Protein AF-A0A2C1K7C8-F1 (afdb_monomer)

Secondary structure (DSSP, 8-state):
-HHHHHHHHHHHHHHHHHHHHHHHHHHHHHHS---HHHHHHHHHHHHT--S--SSHHHHHHHHHHHHHHHH-TTS-HHHHHHHHHHHHHTT-S--

Mean predicted aligned error: 4.18 Å

Foldseek 3Di:
DVVVVVVVVVVVVLQVVLQVLLVVLLVVLVVDPQAQVSLVVSLVSVVVNPEQPPDLVSLVSLVSSLVSNVPDPNHDPVSNVSSVVSSVNNVSPPD

Sequence (95 aa):
MGIFYLFLFILIILQIKFAITIKLAVRKLEKNQITQELAENFLKKIKSVWWVPYTTKYFNLMRKGYTLIYVSQEVSEETKKKLRSMMKFRLVKGI

Structure (mmCIF, N/CA/C/O backbone):
data_AF-A0A2C1K7C8-F1
#
_entry.id   AF-A0A2C1K7C8-F1
#
loop_
_atom_site.group_PDB
_atom_site.id
_atom_site.type_symbol
_atom_site.label_atom_id
_atom_site.label_alt_id
_atom_site.label_comp_id
_atom_site.label_asym_id
_atom_site.label_entity_id
_atom_site.label_seq_id
_atom_site.pdbx_PDB_ins_code
_atom_site.Cartn_x
_atom_site.Cartn_y
_atom_site.Cartn_z
_atom_site.occupancy
_atom_site.B_iso_or_equiv
_atom_site.auth_seq_id
_atom_site.auth_comp_id
_atom_site.auth_asym_id
_atom_site.auth_atom_id
_atom_site.pdbx_PDB_model_num
ATOM 1 N N . MET A 1 1 ? 22.111 7.334 -29.792 1.00 62.56 1 MET A N 1
ATOM 2 C CA . MET A 1 1 ? 22.106 5.993 -29.160 1.00 62.56 1 MET A CA 1
ATOM 3 C C . MET A 1 1 ? 22.383 6.042 -27.653 1.00 62.56 1 MET A C 1
ATOM 5 O O . MET A 1 1 ? 21.540 5.566 -26.911 1.00 62.56 1 MET A O 1
ATOM 9 N N . GLY A 1 2 ? 23.475 6.649 -27.161 1.00 81.62 2 GLY A N 1
ATOM 10 C CA . GLY A 1 2 ? 23.832 6.613 -25.722 1.00 81.62 2 GLY A CA 1
ATOM 11 C C . GLY A 1 2 ? 22.781 7.161 -24.736 1.00 81.62 2 GLY A C 1
ATOM 12 O O . GLY A 1 2 ? 22.506 6.527 -23.723 1.00 81.62 2 GLY A O 1
ATOM 13 N N . ILE A 1 3 ? 22.126 8.283 -25.060 1.00 87.12 3 ILE A N 1
ATOM 14 C CA . ILE A 1 3 ? 21.095 8.901 -24.197 1.00 87.12 3 ILE A CA 1
ATOM 15 C C . ILE A 1 3 ? 19.873 7.983 -24.022 1.00 87.12 3 ILE A C 1
ATOM 17 O O . ILE A 1 3 ? 19.308 7.898 -22.935 1.00 87.12 3 ILE A O 1
ATOM 21 N N . PHE A 1 4 ? 19.496 7.252 -25.074 1.00 88.69 4 PHE A N 1
ATOM 22 C CA . PHE A 1 4 ? 18.369 6.320 -25.039 1.00 88.69 4 PHE A CA 1
ATOM 23 C C . PHE A 1 4 ? 18.631 5.148 -24.084 1.00 88.69 4 PHE A C 1
ATOM 25 O O . PHE A 1 4 ? 17.779 4.825 -23.261 1.00 88.69 4 PHE A O 1
ATOM 32 N N . TYR A 1 5 ? 19.831 4.562 -24.129 1.00 90.00 5 TYR A N 1
ATOM 33 C CA . TYR A 1 5 ? 20.221 3.493 -23.204 1.00 90.00 5 TYR A CA 1
ATOM 34 C C . TYR A 1 5 ? 20.314 3.980 -21.756 1.00 90.00 5 TYR A C 1
ATOM 36 O O . TYR A 1 5 ? 19.883 3.274 -20.847 1.00 90.00 5 TYR A O 1
ATOM 44 N N . LEU A 1 6 ? 20.812 5.200 -21.537 1.00 90.25 6 LEU A N 1
ATOM 45 C CA . LEU A 1 6 ? 20.881 5.800 -20.205 1.00 90.25 6 LEU A CA 1
ATOM 46 C C . LEU A 1 6 ? 19.479 6.049 -19.626 1.00 90.25 6 LEU A C 1
ATOM 48 O O . LEU A 1 6 ? 19.223 5.743 -18.464 1.00 90.25 6 LEU A O 1
ATOM 52 N N . PHE A 1 7 ? 18.544 6.514 -20.455 1.00 90.06 7 PHE A N 1
ATOM 53 C CA . PHE A 1 7 ? 17.139 6.649 -20.077 1.00 90.06 7 PHE A CA 1
ATOM 54 C C . PHE A 1 7 ? 16.502 5.293 -19.725 1.00 90.06 7 PHE A C 1
ATOM 56 O O . PHE A 1 7 ? 15.886 5.157 -18.669 1.00 90.06 7 PHE A O 1
ATOM 63 N N . LEU A 1 8 ? 16.712 4.265 -20.554 1.00 88.50 8 LEU A N 1
ATOM 64 C CA . LEU A 1 8 ? 16.244 2.897 -20.297 1.00 88.50 8 LEU A CA 1
ATOM 65 C C . LEU A 1 8 ? 16.791 2.337 -18.978 1.00 88.50 8 LEU A C 1
ATOM 67 O O . LEU A 1 8 ? 16.047 1.749 -18.192 1.00 88.50 8 LEU A O 1
ATOM 71 N N . PHE A 1 9 ? 18.071 2.573 -18.700 1.00 90.88 9 PHE A N 1
ATOM 72 C CA . PHE A 1 9 ? 18.716 2.155 -17.461 1.00 90.88 9 PHE A CA 1
ATOM 73 C C . PHE A 1 9 ? 18.098 2.833 -16.227 1.00 90.88 9 PHE A C 1
ATOM 75 O O . PHE A 1 9 ? 17.798 2.162 -15.236 1.00 90.88 9 PHE A O 1
ATOM 82 N N . ILE A 1 10 ? 17.815 4.139 -16.305 1.00 90.38 10 ILE A N 1
ATOM 83 C CA . ILE A 1 10 ? 17.123 4.879 -15.237 1.00 90.38 10 ILE A CA 1
ATOM 84 C C . ILE A 1 10 ? 15.725 4.302 -14.987 1.00 90.38 10 ILE A C 1
ATOM 86 O O . ILE A 1 10 ? 15.342 4.108 -13.830 1.00 90.38 10 ILE A O 1
ATOM 90 N N . LEU A 1 11 ? 14.970 3.984 -16.046 1.00 88.25 11 LEU A N 1
ATOM 91 C CA . LEU A 1 11 ? 13.648 3.371 -15.904 1.00 88.25 11 LEU A CA 1
ATOM 92 C C . LEU A 1 11 ? 13.728 2.022 -15.182 1.00 88.25 11 LEU A C 1
ATOM 94 O O . LEU A 1 11 ? 12.939 1.782 -14.269 1.00 88.25 11 LEU A O 1
ATOM 98 N N . ILE A 1 12 ? 14.698 1.170 -15.524 1.00 88.50 12 ILE A N 1
ATOM 99 C CA . ILE A 1 12 ? 14.894 -0.1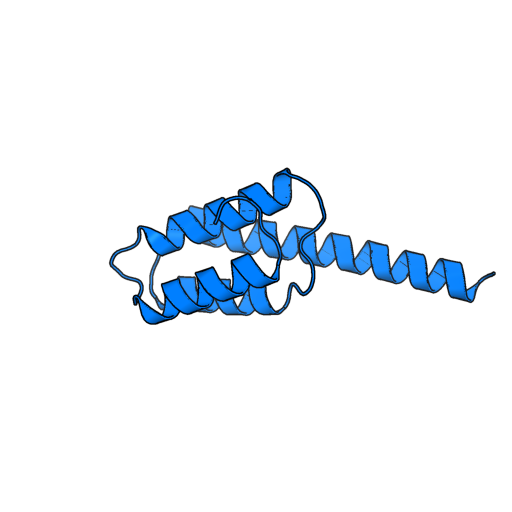33 -14.869 1.00 88.50 12 ILE A CA 1
ATOM 100 C C . ILE A 1 12 ? 15.183 0.044 -13.372 1.00 88.50 12 ILE A C 1
ATOM 102 O O . ILE A 1 12 ? 14.538 -0.598 -12.538 1.00 88.50 12 ILE A O 1
ATOM 106 N N . ILE A 1 13 ? 16.093 0.955 -13.008 1.00 90.69 13 ILE A N 1
ATOM 107 C CA . ILE A 1 13 ? 16.399 1.258 -11.600 1.00 90.69 13 ILE A CA 1
ATOM 108 C C . ILE A 1 13 ? 15.138 1.719 -10.859 1.00 90.69 13 ILE A C 1
ATOM 110 O O . ILE A 1 13 ? 14.869 1.278 -9.735 1.00 90.69 13 ILE A O 1
ATOM 114 N N . LEU A 1 14 ? 14.337 2.578 -11.491 1.00 90.06 14 LEU A N 1
ATOM 115 C CA . LEU A 1 14 ? 13.102 3.086 -10.907 1.00 90.06 14 LEU A CA 1
ATOM 116 C C . LEU A 1 14 ? 12.083 1.960 -10.665 1.00 90.06 14 LEU A C 1
ATOM 118 O O . LEU A 1 14 ? 11.499 1.886 -9.580 1.00 90.06 14 LEU A O 1
ATOM 122 N N . GLN A 1 15 ? 11.922 1.037 -11.621 1.00 89.06 15 GLN A N 1
ATOM 123 C CA . GLN A 1 15 ? 11.043 -0.126 -11.466 1.00 89.06 15 GLN A CA 1
ATOM 124 C C . GLN A 1 15 ? 11.467 -1.017 -10.291 1.00 89.06 15 GLN A C 1
ATOM 126 O O . GLN A 1 15 ? 10.620 -1.426 -9.490 1.00 89.06 15 GLN A O 1
ATOM 131 N N . ILE A 1 16 ? 12.771 -1.272 -10.138 1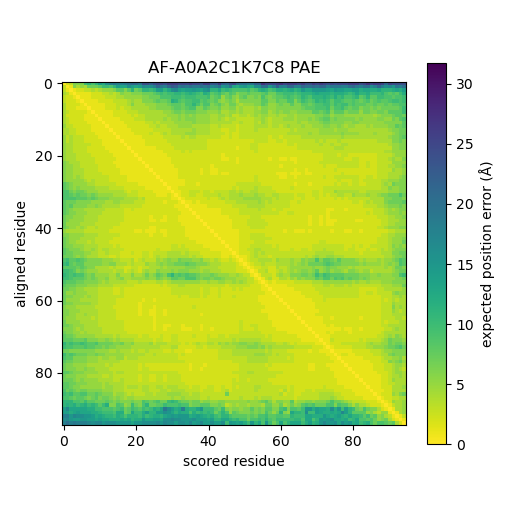.00 91.44 16 ILE A N 1
ATOM 132 C CA . ILE A 1 16 ? 13.320 -2.061 -9.026 1.00 91.44 16 ILE A CA 1
ATOM 133 C C . ILE A 1 16 ? 13.050 -1.361 -7.686 1.00 91.44 16 ILE A C 1
ATOM 135 O O . ILE A 1 16 ? 12.566 -1.987 -6.737 1.00 91.44 16 ILE A O 1
ATOM 139 N N . LYS A 1 17 ? 13.289 -0.048 -7.600 1.00 93.31 17 LYS A N 1
ATOM 140 C CA . LYS A 1 17 ? 13.036 0.739 -6.383 1.00 93.31 17 LYS A CA 1
ATOM 141 C C . LYS A 1 17 ? 11.560 0.711 -5.977 1.00 93.31 17 LYS A C 1
ATOM 143 O O . LYS A 1 17 ? 11.246 0.536 -4.795 1.00 93.31 17 LYS A O 1
ATOM 148 N N . PHE A 1 18 ? 10.646 0.843 -6.936 1.00 92.88 18 PHE A N 1
ATOM 149 C CA . PHE A 1 18 ? 9.205 0.753 -6.692 1.00 92.88 18 PHE A CA 1
ATOM 150 C C . PHE A 1 18 ? 8.790 -0.645 -6.227 1.00 92.88 18 PHE A C 1
ATOM 152 O O . PHE A 1 18 ? 8.095 -0.773 -5.216 1.00 92.88 18 PHE A O 1
ATOM 159 N N . ALA A 1 19 ? 9.288 -1.693 -6.884 1.00 92.56 19 ALA A N 1
ATOM 160 C CA . ALA A 1 19 ? 9.067 -3.081 -6.490 1.00 92.56 19 ALA A CA 1
ATOM 161 C C . ALA A 1 19 ? 9.491 -3.361 -5.037 1.00 92.56 19 ALA A C 1
ATOM 163 O O . ALA A 1 19 ? 8.739 -3.967 -4.264 1.00 92.56 19 ALA A O 1
ATOM 164 N N . ILE A 1 20 ? 10.688 -2.909 -4.652 1.00 94.31 20 ILE A N 1
ATOM 165 C CA . ILE A 1 20 ? 11.217 -3.071 -3.293 1.00 94.31 20 ILE A CA 1
ATOM 166 C C . ILE A 1 20 ? 10.357 -2.298 -2.291 1.00 94.31 20 ILE A C 1
ATOM 168 O O . ILE A 1 20 ? 9.987 -2.846 -1.252 1.00 94.31 20 ILE A O 1
ATOM 172 N N . THR A 1 21 ? 9.988 -1.058 -2.616 1.00 94.81 21 THR A N 1
ATOM 173 C CA . THR A 1 21 ? 9.175 -0.204 -1.740 1.00 94.81 21 THR A CA 1
ATOM 174 C C . THR A 1 21 ? 7.826 -0.847 -1.421 1.00 94.81 21 THR A C 1
ATOM 176 O O . THR A 1 21 ? 7.479 -0.958 -0.245 1.00 94.81 21 THR A O 1
ATOM 179 N N . ILE A 1 22 ? 7.107 -1.349 -2.435 1.00 94.00 22 ILE A N 1
ATOM 180 C CA . ILE A 1 22 ? 5.835 -2.071 -2.248 1.00 94.00 22 ILE A CA 1
ATOM 181 C C . ILE A 1 22 ? 6.047 -3.285 -1.341 1.00 94.00 22 ILE A C 1
ATOM 183 O O . ILE A 1 22 ? 5.337 -3.455 -0.350 1.00 94.00 22 ILE A O 1
ATOM 187 N N . LYS A 1 23 ? 7.047 -4.120 -1.651 1.00 95.38 23 LYS A N 1
ATOM 188 C CA . LYS A 1 23 ? 7.322 -5.352 -0.900 1.00 95.38 23 LYS A CA 1
ATOM 189 C C . LYS A 1 23 ? 7.607 -5.063 0.574 1.00 95.38 23 LYS A C 1
ATOM 191 O O . LYS A 1 23 ? 7.059 -5.734 1.444 1.00 95.38 23 LYS A O 1
ATOM 196 N N . LEU A 1 24 ? 8.450 -4.073 0.862 1.00 96.12 24 LEU A N 1
ATOM 197 C CA . LEU A 1 24 ? 8.804 -3.702 2.232 1.00 96.12 24 LEU A CA 1
ATOM 198 C C . LEU A 1 24 ? 7.634 -3.060 2.979 1.00 96.12 24 LEU A C 1
ATOM 200 O O . LEU A 1 24 ? 7.450 -3.340 4.161 1.00 96.12 24 LEU A O 1
ATOM 204 N N . ALA A 1 25 ? 6.839 -2.224 2.309 1.00 95.56 25 ALA A N 1
ATOM 205 C CA . ALA A 1 25 ? 5.670 -1.594 2.914 1.00 95.56 25 ALA A CA 1
ATOM 206 C C . ALA A 1 25 ? 4.620 -2.640 3.321 1.00 95.56 25 ALA A C 1
ATOM 208 O O . ALA A 1 25 ? 4.165 -2.628 4.462 1.00 95.56 25 ALA A O 1
ATOM 209 N N . VAL A 1 26 ? 4.310 -3.592 2.435 1.00 95.75 26 VAL A N 1
ATOM 210 C CA . VAL A 1 26 ? 3.369 -4.688 2.727 1.00 95.75 26 VAL A CA 1
ATOM 211 C C . VAL A 1 26 ? 3.920 -5.614 3.809 1.00 95.75 26 VAL A C 1
ATOM 213 O O . VAL A 1 26 ? 3.212 -5.925 4.758 1.00 95.75 26 VAL A O 1
ATOM 216 N N . ARG A 1 27 ? 5.204 -5.986 3.745 1.00 96.44 27 ARG A N 1
ATOM 217 C CA . ARG A 1 27 ? 5.828 -6.824 4.782 1.00 96.44 27 ARG A CA 1
ATOM 218 C C . ARG A 1 27 ? 5.812 -6.161 6.162 1.00 96.44 27 ARG A C 1
ATOM 220 O O . ARG A 1 27 ? 5.747 -6.859 7.169 1.00 96.44 27 ARG A O 1
ATOM 227 N N . LYS A 1 28 ? 5.888 -4.826 6.228 1.00 95.75 28 LYS A N 1
ATOM 228 C CA . LYS A 1 28 ? 5.745 -4.093 7.493 1.00 95.75 28 LYS A CA 1
ATOM 229 C C . LYS A 1 28 ? 4.321 -4.225 8.043 1.00 95.75 28 LYS A C 1
ATOM 231 O O . LYS A 1 28 ? 4.190 -4.445 9.238 1.00 95.75 28 LYS A O 1
ATOM 236 N N . LEU A 1 29 ? 3.292 -4.156 7.197 1.00 95.62 29 LEU A N 1
ATOM 237 C CA . LEU A 1 29 ? 1.907 -4.400 7.623 1.00 95.62 29 LEU A CA 1
ATOM 238 C C . LEU A 1 29 ? 1.700 -5.831 8.130 1.00 95.62 29 LEU A C 1
ATOM 240 O O . LEU A 1 29 ? 1.042 -6.021 9.135 1.00 95.62 29 LEU A O 1
ATOM 244 N N . GLU A 1 30 ? 2.285 -6.834 7.472 1.00 94.94 30 GLU A N 1
ATOM 245 C CA . GLU A 1 30 ? 2.122 -8.244 7.875 1.00 94.94 30 GLU A CA 1
ATOM 246 C C . GLU A 1 30 ? 2.749 -8.575 9.233 1.00 94.94 30 GLU A C 1
ATOM 248 O O . GLU A 1 30 ? 2.314 -9.504 9.904 1.00 94.94 30 GLU A O 1
ATOM 253 N N . LYS A 1 31 ? 3.812 -7.862 9.609 1.00 95.38 31 LYS A N 1
ATOM 254 C CA . LYS A 1 31 ? 4.590 -8.145 10.822 1.00 95.38 31 LYS A CA 1
ATOM 255 C C . LYS A 1 31 ? 4.133 -7.373 12.055 1.00 95.38 31 LYS A C 1
ATOM 257 O O . LYS A 1 31 ? 4.649 -7.639 13.132 1.00 95.38 31 LYS A O 1
ATOM 262 N N . ASN A 1 32 ? 3.269 -6.377 11.893 1.00 94.12 32 ASN A N 1
ATOM 263 C CA . ASN A 1 32 ? 2.899 -5.457 12.963 1.00 94.12 32 ASN A CA 1
A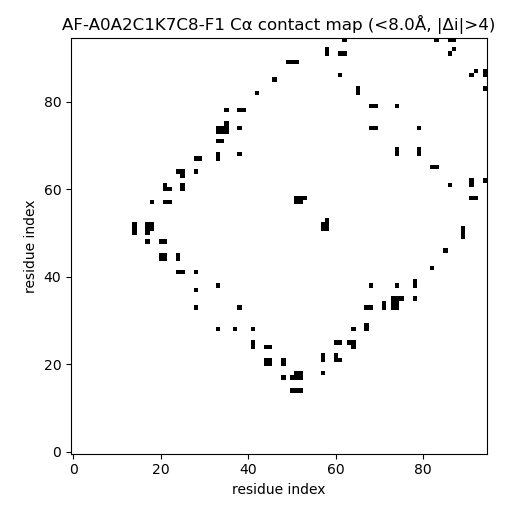TOM 264 C C . ASN A 1 32 ? 1.378 -5.366 13.070 1.00 94.12 32 ASN A C 1
ATOM 266 O O . ASN A 1 32 ? 0.666 -5.586 12.093 1.00 94.12 32 ASN A O 1
ATOM 270 N N . GLN A 1 33 ? 0.888 -4.981 14.245 1.00 94.06 33 GLN A N 1
ATOM 271 C CA . GLN A 1 33 ? -0.510 -4.605 14.415 1.00 94.06 33 GLN A CA 1
ATOM 272 C C . GLN A 1 33 ? -0.837 -3.374 13.559 1.00 94.06 33 GLN A C 1
ATOM 274 O O . GLN A 1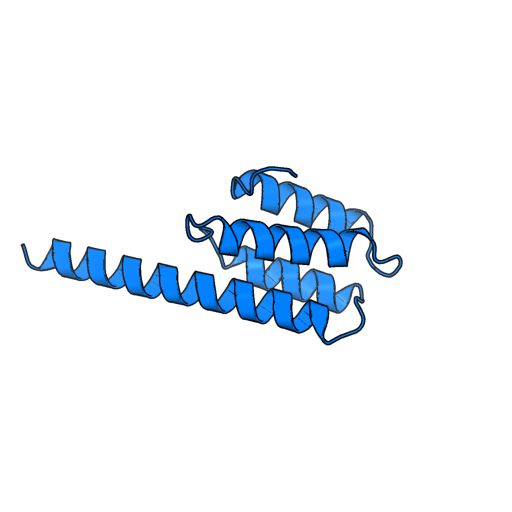 33 ? -0.032 -2.446 13.436 1.00 94.06 33 GLN A O 1
ATOM 279 N N . ILE A 1 34 ? -2.009 -3.384 12.923 1.00 96.06 34 ILE A N 1
ATOM 280 C CA . ILE A 1 34 ? -2.390 -2.373 11.935 1.00 96.06 34 ILE A CA 1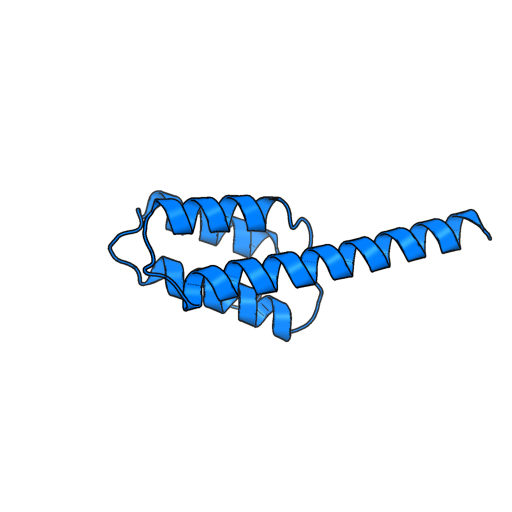
ATOM 281 C C . ILE A 1 34 ? -3.097 -1.215 12.626 1.00 96.06 34 ILE A C 1
ATOM 283 O O . ILE A 1 34 ? -4.325 -1.164 12.667 1.00 96.06 34 ILE A O 1
ATOM 287 N N . THR A 1 35 ? -2.292 -0.272 13.104 1.00 96.62 35 THR A N 1
ATOM 288 C CA . THR A 1 35 ? -2.743 0.998 13.679 1.00 96.62 35 THR A CA 1
ATOM 289 C C . THR A 1 35 ? -2.967 2.060 12.593 1.00 96.62 35 THR A C 1
ATOM 291 O O . THR A 1 35 ? -2.450 1.950 11.471 1.00 96.62 35 THR A O 1
ATOM 294 N N . GLN A 1 36 ? -3.681 3.141 12.929 1.00 96.88 36 GLN A N 1
ATOM 295 C CA . GLN A 1 36 ? -3.832 4.319 12.062 1.00 96.88 36 GLN A CA 1
ATOM 296 C C . GLN A 1 36 ? -2.475 4.859 11.575 1.00 96.88 36 GLN A C 1
ATOM 298 O O . GLN A 1 36 ? -2.296 5.093 10.378 1.00 96.88 36 GLN A O 1
ATOM 303 N N . GLU A 1 37 ? -1.498 5.005 12.473 1.00 96.44 37 GLU A N 1
ATOM 304 C CA . GLU A 1 37 ? -0.167 5.522 12.133 1.00 96.44 37 GLU A CA 1
ATOM 305 C C . GLU A 1 37 ? 0.545 4.615 11.117 1.00 96.44 37 GLU A C 1
ATOM 307 O O . GLU A 1 37 ? 1.185 5.076 10.164 1.00 96.44 37 GLU A O 1
ATOM 312 N N . LEU A 1 38 ? 0.419 3.294 11.277 1.00 96.19 38 LEU A N 1
ATOM 313 C CA . LEU A 1 38 ? 1.023 2.347 10.351 1.00 96.19 38 LEU A CA 1
ATOM 314 C C . LEU A 1 38 ? 0.355 2.402 8.969 1.00 96.19 38 LEU A C 1
ATOM 316 O O . LEU A 1 38 ? 1.051 2.339 7.949 1.00 96.19 38 LEU A O 1
ATOM 320 N N . ALA A 1 39 ? -0.968 2.568 8.926 1.00 96.12 39 ALA A N 1
ATOM 321 C CA . ALA A 1 39 ? -1.724 2.731 7.689 1.00 96.12 39 ALA A CA 1
ATOM 322 C C . ALA A 1 39 ? -1.358 4.032 6.951 1.00 96.12 39 ALA A C 1
ATOM 324 O O . ALA A 1 39 ? -1.163 4.018 5.732 1.00 96.12 39 ALA A O 1
ATOM 325 N N . GLU A 1 40 ? -1.186 5.143 7.666 1.00 96.19 40 GLU A N 1
ATOM 326 C CA . GLU A 1 40 ? -0.729 6.411 7.086 1.00 96.19 40 GLU A CA 1
ATOM 327 C C . GLU A 1 40 ? 0.707 6.322 6.566 1.00 96.19 40 GLU A C 1
ATOM 329 O O . GLU A 1 40 ? 1.005 6.771 5.454 1.00 96.19 40 GLU A O 1
ATOM 334 N N . ASN A 1 41 ? 1.592 5.665 7.318 1.00 95.81 41 ASN A N 1
ATOM 335 C CA . ASN A 1 41 ? 2.956 5.386 6.885 1.00 95.81 41 ASN A CA 1
ATOM 336 C C . ASN A 1 41 ? 2.987 4.535 5.609 1.00 95.81 41 ASN A C 1
ATOM 338 O O . ASN A 1 41 ? 3.775 4.805 4.695 1.00 95.81 41 ASN A O 1
ATOM 342 N N . PHE A 1 42 ? 2.124 3.521 5.517 1.00 95.56 42 PHE A N 1
ATOM 343 C CA . PHE A 1 42 ? 1.950 2.745 4.295 1.00 95.56 42 PHE A CA 1
ATOM 344 C C . PHE A 1 42 ? 1.475 3.639 3.146 1.00 95.56 42 PHE A C 1
ATOM 346 O O . PHE A 1 42 ? 2.105 3.663 2.089 1.00 95.56 42 PHE A O 1
ATOM 353 N N . LEU A 1 43 ? 0.433 4.443 3.361 1.00 94.00 43 LEU A N 1
ATOM 354 C CA . LEU A 1 43 ? -0.115 5.351 2.356 1.00 94.00 43 LEU A CA 1
ATOM 355 C C . LEU A 1 43 ? 0.936 6.352 1.848 1.00 94.00 43 LEU A C 1
ATOM 357 O O . LEU A 1 43 ? 1.038 6.573 0.641 1.00 94.00 43 LEU A O 1
ATOM 361 N N . LYS A 1 44 ? 1.774 6.901 2.734 1.00 94.44 44 LYS A N 1
ATOM 362 C CA . LYS A 1 44 ? 2.899 7.782 2.380 1.00 94.44 44 LYS A CA 1
ATOM 363 C C . LYS A 1 44 ? 3.942 7.062 1.522 1.00 94.44 44 LYS A C 1
ATOM 365 O O . LYS A 1 44 ? 4.374 7.605 0.506 1.00 94.44 44 LYS A O 1
ATOM 370 N N . LYS A 1 45 ? 4.322 5.832 1.887 1.00 93.88 45 LYS A N 1
ATOM 371 C CA . LYS A 1 45 ? 5.280 5.024 1.111 1.00 93.88 45 LYS A CA 1
ATOM 372 C C . LYS A 1 45 ? 4.738 4.620 -0.253 1.00 93.88 45 LYS A C 1
ATOM 374 O O . LYS A 1 45 ? 5.482 4.619 -1.222 1.00 93.88 45 LYS A O 1
ATOM 379 N N . ILE A 1 46 ? 3.457 4.287 -0.354 1.00 91.06 46 ILE A N 1
ATOM 380 C CA . ILE A 1 46 ? 2.867 3.926 -1.643 1.00 91.06 46 ILE A CA 1
ATOM 381 C C . ILE A 1 46 ? 2.625 5.166 -2.515 1.00 91.06 46 ILE A C 1
ATOM 383 O O . ILE A 1 46 ? 2.741 5.082 -3.736 1.00 91.06 46 ILE A O 1
ATOM 387 N N . LYS A 1 47 ? 2.391 6.348 -1.930 1.00 90.56 47 LYS A N 1
ATOM 388 C CA . LYS A 1 47 ? 2.326 7.605 -2.693 1.00 90.56 47 LYS A CA 1
ATOM 389 C C . LYS A 1 47 ? 3.608 7.896 -3.478 1.00 90.56 47 LYS A C 1
ATOM 391 O O . LYS A 1 47 ? 3.505 8.370 -4.606 1.00 90.56 47 LYS A O 1
ATOM 396 N N . SER A 1 48 ? 4.786 7.575 -2.933 1.00 89.62 48 SER A N 1
ATOM 397 C CA . SER A 1 48 ? 6.061 7.741 -3.653 1.00 89.62 48 SER A CA 1
ATOM 398 C C . SER A 1 48 ? 6.285 6.703 -4.757 1.00 89.62 48 SER A C 1
ATOM 400 O O . SER A 1 48 ? 7.172 6.872 -5.591 1.00 89.62 48 SER A O 1
ATOM 402 N N . VAL A 1 49 ? 5.463 5.652 -4.803 1.00 89.62 49 VAL A N 1
ATOM 403 C CA . VAL A 1 49 ? 5.402 4.709 -5.917 1.00 89.62 49 VAL A CA 1
ATOM 404 C C . VAL A 1 49 ? 4.438 5.270 -6.959 1.00 89.62 49 VAL A C 1
ATOM 406 O O . VAL A 1 49 ? 3.218 5.143 -6.832 1.00 89.62 49 VAL A O 1
ATOM 409 N N . TRP A 1 50 ? 4.981 5.932 -7.979 1.00 82.31 50 TRP A N 1
ATOM 410 C CA . TRP A 1 50 ? 4.181 6.529 -9.057 1.00 82.31 50 TRP A CA 1
ATOM 411 C C . TRP A 1 50 ? 3.592 5.483 -9.995 1.00 82.31 50 TRP A C 1
ATOM 413 O O . TRP A 1 50 ? 2.473 5.638 -10.473 1.00 82.31 50 TRP A O 1
ATOM 423 N N . TRP A 1 51 ? 4.321 4.389 -10.201 1.00 82.31 51 TRP A N 1
ATOM 424 C CA . TRP A 1 51 ? 3.896 3.285 -11.043 1.00 82.31 51 TRP A CA 1
ATOM 425 C C . TRP A 1 51 ? 4.117 1.961 -10.320 1.00 82.31 51 TRP A C 1
ATOM 427 O O . TRP A 1 51 ? 5.180 1.719 -9.746 1.00 82.31 51 TRP A O 1
ATOM 437 N N . VAL A 1 52 ? 3.099 1.104 -10.334 1.00 84.00 52 VAL A N 1
ATOM 438 C CA . VAL A 1 52 ? 3.222 -0.261 -9.819 1.00 84.00 52 VAL A CA 1
ATOM 439 C C . VAL A 1 52 ? 3.813 -1.117 -10.932 1.00 84.00 52 VAL A C 1
ATOM 441 O O . VAL A 1 52 ? 3.245 -1.123 -12.026 1.00 84.00 52 VAL A O 1
ATOM 444 N N . PRO A 1 53 ? 4.902 -1.865 -10.675 1.00 84.56 53 PRO A N 1
ATOM 445 C CA . PRO A 1 53 ? 5.454 -2.766 -11.669 1.00 84.56 53 PRO A CA 1
ATOM 446 C C . PRO A 1 53 ? 4.385 -3.683 -12.242 1.00 84.56 53 PRO A C 1
ATOM 448 O O . PRO A 1 53 ? 3.688 -4.347 -11.472 1.00 84.56 53 PRO A O 1
ATOM 451 N N . TYR A 1 54 ? 4.255 -3.690 -13.573 1.00 80.50 54 TYR A N 1
ATOM 452 C CA . TYR A 1 54 ? 3.191 -4.377 -14.312 1.00 80.50 54 TYR A CA 1
ATOM 453 C C . TYR A 1 54 ? 3.369 -5.897 -14.277 1.00 80.50 54 TYR A C 1
ATOM 455 O O . TYR A 1 54 ? 3.642 -6.563 -15.268 1.00 80.50 54 TYR A O 1
ATOM 463 N N . THR A 1 55 ? 3.244 -6.459 -13.083 1.00 83.75 55 THR A N 1
ATOM 464 C CA . THR A 1 55 ? 3.207 -7.889 -12.845 1.00 83.75 55 THR A CA 1
ATOM 465 C C . THR A 1 55 ? 2.099 -8.171 -11.845 1.00 83.75 55 THR A C 1
ATOM 467 O O . THR A 1 55 ? 1.887 -7.431 -10.877 1.00 83.75 55 THR A O 1
ATOM 470 N N . THR A 1 56 ? 1.405 -9.287 -12.049 1.00 85.94 56 THR A N 1
ATOM 471 C CA . THR A 1 56 ? 0.326 -9.747 -11.164 1.00 85.94 56 THR A CA 1
ATOM 472 C C . THR A 1 56 ? 0.781 -9.818 -9.706 1.00 85.94 56 THR A C 1
ATOM 474 O O . THR A 1 56 ? 0.020 -9.498 -8.797 1.00 85.94 56 THR A O 1
ATOM 477 N N . LYS A 1 57 ?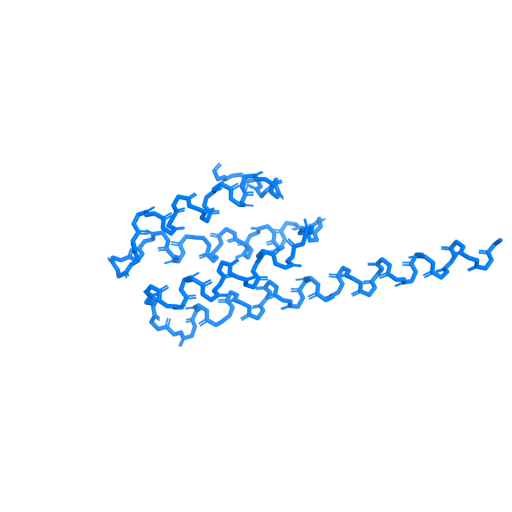 2.058 -10.146 -9.474 1.00 90.31 57 LYS 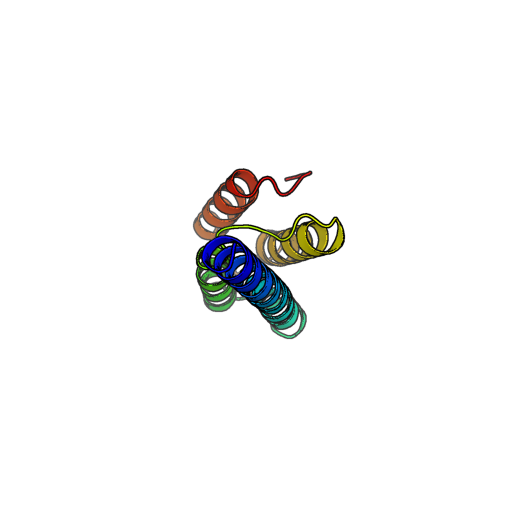A N 1
ATOM 478 C CA . LYS A 1 57 ? 2.673 -10.204 -8.147 1.00 90.31 57 LYS A CA 1
ATOM 479 C C . LYS A 1 57 ? 2.560 -8.885 -7.378 1.00 90.31 57 LYS A C 1
ATOM 481 O O . LYS A 1 57 ? 2.132 -8.903 -6.226 1.00 90.3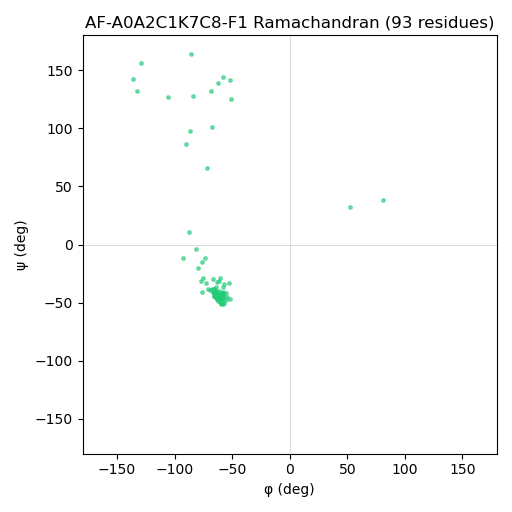1 57 LYS A O 1
ATOM 486 N N . TYR A 1 58 ? 2.931 -7.751 -7.978 1.00 89.81 58 TYR A N 1
ATOM 487 C CA . TYR A 1 58 ? 2.901 -6.468 -7.261 1.00 89.81 58 TYR A CA 1
ATOM 488 C C . TYR A 1 58 ? 1.486 -5.915 -7.131 1.00 89.81 58 TYR A C 1
ATOM 490 O O . TYR A 1 58 ? 1.172 -5.336 -6.095 1.00 89.81 58 TYR A O 1
ATOM 498 N N . PHE A 1 59 ? 0.600 -6.177 -8.094 1.00 89.94 59 PHE A N 1
ATOM 499 C CA . PHE A 1 59 ? -0.823 -5.883 -7.918 1.00 89.94 59 PHE A CA 1
ATOM 500 C C . PHE A 1 59 ? -1.426 -6.670 -6.751 1.00 89.94 59 PHE A C 1
ATOM 502 O O . PHE A 1 59 ? -2.114 -6.086 -5.916 1.00 89.94 59 PHE A O 1
ATOM 509 N N . ASN A 1 60 ? -1.106 -7.960 -6.626 1.00 91.62 60 ASN A N 1
ATOM 510 C CA . ASN A 1 60 ? -1.564 -8.785 -5.509 1.00 91.62 60 ASN A CA 1
ATOM 511 C C . ASN A 1 60 ? -0.991 -8.306 -4.167 1.00 91.62 60 ASN A C 1
ATOM 513 O O . ASN A 1 60 ? -1.727 -8.244 -3.187 1.00 91.62 60 ASN A O 1
ATOM 517 N N . LEU A 1 61 ? 0.288 -7.913 -4.113 1.00 93.50 61 LEU A N 1
ATOM 518 C CA . LEU A 1 61 ? 0.882 -7.328 -2.903 1.00 93.50 61 LEU A CA 1
ATOM 519 C C . LEU A 1 61 ? 0.181 -6.031 -2.497 1.00 93.50 61 LEU A C 1
ATOM 521 O O . LEU A 1 61 ? -0.141 -5.845 -1.327 1.00 93.50 61 LEU A O 1
ATOM 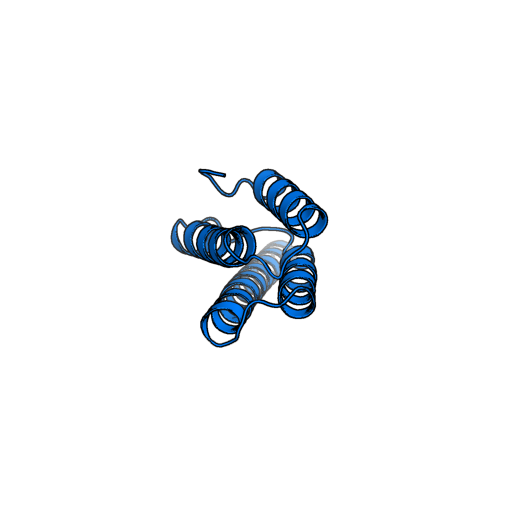525 N N . MET A 1 62 ? -0.092 -5.156 -3.463 1.00 92.50 62 MET A N 1
ATOM 526 C CA . MET A 1 62 ? -0.828 -3.922 -3.220 1.00 92.50 62 MET A CA 1
ATOM 527 C C . MET A 1 62 ? -2.224 -4.237 -2.666 1.00 92.50 62 MET A C 1
ATOM 529 O O . MET A 1 62 ? -2.567 -3.742 -1.594 1.00 92.50 62 MET A O 1
ATOM 533 N N . ARG A 1 63 ? -2.996 -5.127 -3.312 1.00 92.12 63 ARG A N 1
ATOM 534 C CA . ARG A 1 63 ? -4.308 -5.581 -2.804 1.00 92.12 63 ARG A CA 1
ATOM 535 C C . ARG A 1 63 ? -4.226 -6.152 -1.397 1.00 92.12 63 ARG A C 1
ATOM 537 O O . ARG A 1 63 ? -5.093 -5.856 -0.582 1.00 92.12 63 ARG A O 1
ATOM 544 N N . LYS A 1 64 ? -3.193 -6.944 -1.105 1.00 94.38 64 LYS A N 1
ATOM 545 C CA . LYS A 1 64 ? -2.964 -7.498 0.231 1.00 94.38 64 LYS A CA 1
ATOM 546 C C . LYS A 1 64 ? -2.787 -6.379 1.254 1.00 94.38 64 LYS A C 1
ATOM 548 O O . LYS A 1 64 ? -3.499 -6.367 2.249 1.00 94.38 64 LYS A O 1
ATOM 553 N N . GLY A 1 65 ? -1.919 -5.405 0.975 1.00 94.44 65 GLY A N 1
ATOM 554 C CA . GLY A 1 65 ? -1.731 -4.233 1.835 1.00 94.44 65 GLY A CA 1
ATOM 555 C C . GLY A 1 65 ? -3.020 -3.431 2.042 1.00 94.44 65 GLY A C 1
ATOM 556 O O . GLY A 1 65 ? -3.332 -3.055 3.167 1.00 94.44 65 GLY A O 1
ATOM 557 N N . TYR A 1 66 ? -3.808 -3.234 0.980 1.00 94.50 66 TYR A N 1
ATOM 558 C CA . TYR A 1 66 ? -5.123 -2.596 1.077 1.00 94.50 66 TYR A CA 1
ATOM 559 C C . TYR A 1 66 ? -6.094 -3.387 1.955 1.00 94.50 66 TYR A C 1
ATOM 561 O O . TYR A 1 66 ? -6.698 -2.808 2.847 1.00 94.50 66 TYR A O 1
ATOM 569 N N . THR A 1 67 ? -6.209 -4.696 1.733 1.00 94.56 67 THR A N 1
ATOM 570 C CA . THR A 1 67 ? -7.135 -5.570 2.467 1.00 94.56 67 THR A CA 1
ATOM 571 C C . THR A 1 67 ? -6.807 -5.575 3.952 1.00 94.56 67 THR A C 1
ATOM 573 O O . THR A 1 67 ? -7.694 -5.368 4.767 1.00 94.56 67 THR A O 1
ATOM 576 N N . LEU A 1 68 ? -5.522 -5.719 4.288 1.00 95.25 68 LEU A N 1
ATOM 577 C CA . LEU A 1 68 ? -5.016 -5.662 5.657 1.00 95.25 68 LEU A CA 1
ATOM 578 C C . LEU A 1 68 ? -5.425 -4.358 6.366 1.00 95.25 68 LEU A C 1
ATOM 580 O O . LEU A 1 68 ? -5.915 -4.391 7.489 1.00 95.25 68 LEU A O 1
ATOM 584 N N . ILE A 1 69 ? -5.284 -3.212 5.696 1.00 95.62 69 ILE A N 1
ATOM 585 C CA . ILE A 1 69 ? -5.692 -1.913 6.252 1.00 95.62 69 ILE A CA 1
ATOM 586 C C . ILE A 1 69 ? -7.218 -1.776 6.323 1.00 95.62 69 ILE A C 1
ATOM 588 O O . ILE A 1 69 ? -7.746 -1.208 7.275 1.00 95.62 69 ILE A O 1
ATOM 592 N N . TYR A 1 70 ? -7.934 -2.281 5.322 1.00 94.69 70 TYR A N 1
ATOM 593 C CA . TYR A 1 70 ? -9.381 -2.130 5.212 1.00 94.69 70 TYR A CA 1
ATOM 594 C C . TYR A 1 70 ? -10.138 -2.876 6.316 1.00 94.69 70 TYR A C 1
ATOM 596 O O . TYR A 1 70 ? -11.083 -2.326 6.881 1.00 94.69 70 TYR A O 1
ATOM 604 N N . VAL A 1 71 ? -9.697 -4.094 6.649 1.00 95.00 71 VAL A N 1
ATOM 605 C CA . VAL A 1 71 ? -10.315 -4.918 7.701 1.00 95.00 71 VAL A CA 1
ATOM 606 C C . VAL A 1 71 ? -9.951 -4.465 9.116 1.00 95.00 71 VAL A C 1
ATOM 608 O O . VAL A 1 71 ? -10.619 -4.868 10.063 1.00 95.00 71 VAL A O 1
ATOM 611 N N . SER A 1 72 ? -8.918 -3.630 9.280 1.00 94.19 72 SER A N 1
ATOM 612 C CA . SER A 1 72 ? -8.549 -3.108 10.599 1.00 94.19 72 SER A CA 1
ATOM 613 C C . SER A 1 72 ? -9.615 -2.141 11.124 1.00 94.19 72 SER A C 1
ATOM 615 O O . SER A 1 72 ? -10.050 -1.219 10.423 1.00 94.19 72 SER A O 1
ATOM 617 N N . GLN A 1 73 ? -10.019 -2.343 12.379 1.00 94.38 73 GLN A N 1
ATOM 618 C CA . GLN A 1 73 ? -10.936 -1.459 13.106 1.00 94.38 73 GLN A CA 1
ATOM 619 C C . GLN A 1 73 ? -10.224 -0.217 13.663 1.00 94.38 73 GLN A C 1
ATOM 621 O O . GLN A 1 73 ? -10.862 0.801 13.901 1.00 94.38 73 GLN A O 1
ATOM 626 N N . GLU A 1 74 ? -8.897 -0.270 13.811 1.00 94.31 74 GLU A N 1
ATOM 627 C CA . GLU A 1 74 ? -8.074 0.830 14.336 1.00 94.31 74 GLU A CA 1
ATOM 628 C C . GLU A 1 74 ? -7.752 1.901 13.284 1.00 94.31 74 GLU A C 1
ATOM 630 O O . GLU A 1 74 ? -7.100 2.903 13.581 1.00 94.31 74 GLU A O 1
ATOM 635 N N . VAL A 1 75 ? -8.175 1.689 12.035 1.00 96.19 75 VAL A N 1
ATOM 636 C CA . VAL A 1 75 ? -7.931 2.613 10.929 1.00 96.19 75 VAL A CA 1
ATOM 637 C C . VAL A 1 75 ? -9.216 3.349 10.578 1.00 96.19 75 VAL A C 1
ATOM 639 O O . VAL A 1 75 ? -10.239 2.743 10.264 1.00 96.19 75 VAL A O 1
ATOM 642 N N . SER A 1 76 ? -9.127 4.674 10.548 1.00 96.31 76 SER A N 1
ATOM 643 C CA . SER A 1 76 ? -10.207 5.564 10.130 1.00 96.31 76 SER A CA 1
ATOM 644 C C . SER A 1 76 ? -10.697 5.280 8.705 1.00 96.31 76 SER A C 1
ATOM 646 O O . SER A 1 76 ? -9.927 5.014 7.772 1.00 96.31 76 SER A O 1
ATOM 648 N N . GLU A 1 77 ? -12.004 5.438 8.508 1.00 94.75 77 GLU A N 1
ATOM 649 C CA . GLU A 1 77 ? -12.634 5.303 7.192 1.00 94.75 77 GLU A CA 1
ATOM 650 C C . GLU A 1 77 ? -12.092 6.312 6.169 1.00 94.75 77 GLU A C 1
ATOM 652 O O . GLU A 1 77 ? -12.018 6.020 4.974 1.00 94.75 77 GLU A O 1
ATOM 657 N N . GLU A 1 78 ? -11.640 7.485 6.616 1.00 94.88 78 GLU A N 1
ATOM 658 C CA . GLU A 1 78 ? -11.001 8.469 5.742 1.00 94.88 78 GLU A CA 1
ATOM 659 C C . GLU A 1 78 ? -9.693 7.932 5.137 1.00 94.88 78 GLU A C 1
ATOM 661 O O . GLU A 1 78 ? -9.483 8.022 3.921 1.00 94.88 78 GLU A O 1
ATOM 666 N N . THR A 1 79 ? -8.833 7.310 5.950 1.00 94.62 79 THR A N 1
ATOM 667 C CA . THR A 1 79 ? -7.586 6.696 5.473 1.00 94.62 79 THR A CA 1
ATOM 668 C C . THR A 1 79 ? -7.869 5.534 4.525 1.00 94.62 79 THR A C 1
ATOM 670 O O . THR A 1 79 ? -7.233 5.437 3.470 1.00 94.62 79 THR A O 1
ATOM 673 N N . LYS A 1 80 ? -8.881 4.706 4.814 1.00 94.44 80 LYS A N 1
ATOM 674 C CA . LYS A 1 80 ? -9.316 3.623 3.914 1.00 94.44 80 LYS A CA 1
ATOM 675 C C . LYS A 1 80 ? -9.805 4.158 2.564 1.00 94.44 80 LYS A C 1
ATOM 677 O O . LYS A 1 80 ? -9.416 3.629 1.519 1.00 94.44 80 LYS A O 1
ATOM 682 N N . LYS A 1 81 ? -10.594 5.241 2.553 1.00 94.06 81 LYS A N 1
ATOM 683 C CA . LYS A 1 81 ? -11.058 5.912 1.322 1.00 94.06 81 LYS A CA 1
ATOM 684 C C . LYS A 1 81 ? -9.897 6.486 0.512 1.00 94.06 81 LYS A C 1
ATOM 686 O O . LYS A 1 81 ? -9.822 6.245 -0.697 1.00 94.06 81 LYS A O 1
ATOM 691 N N . LYS A 1 82 ? -8.960 7.187 1.165 1.00 93.75 82 LYS A N 1
ATOM 692 C CA . LYS A 1 82 ? -7.737 7.700 0.524 1.00 93.75 82 LYS A CA 1
ATOM 693 C C . LYS A 1 82 ? -6.947 6.558 -0.108 1.00 93.75 82 LYS A C 1
ATOM 695 O O . LYS A 1 82 ? -6.562 6.659 -1.271 1.00 93.75 82 LYS A O 1
ATOM 700 N N . LEU A 1 83 ? -6.761 5.455 0.618 1.00 92.06 83 LEU A N 1
ATOM 701 C CA . LEU A 1 83 ? -6.047 4.284 0.120 1.00 92.06 83 LEU A CA 1
ATOM 702 C C . LEU A 1 83 ? -6.754 3.667 -1.092 1.00 92.06 83 LEU A C 1
ATOM 704 O O . LEU A 1 83 ? -6.108 3.411 -2.104 1.00 92.06 83 LEU A O 1
ATOM 708 N N . ARG A 1 84 ? -8.081 3.513 -1.046 1.00 91.12 84 ARG A N 1
ATOM 709 C CA . ARG A 1 84 ? -8.866 2.985 -2.170 1.00 91.12 84 ARG A CA 1
ATOM 710 C C . ARG A 1 84 ? -8.740 3.847 -3.430 1.00 91.12 84 ARG A C 1
ATOM 712 O O . ARG A 1 84 ? -8.489 3.312 -4.508 1.00 91.12 84 ARG A O 1
ATOM 719 N N . SER A 1 85 ? -8.869 5.169 -3.304 1.00 90.19 85 SER A N 1
ATOM 720 C CA . SER A 1 85 ? -8.699 6.106 -4.429 1.00 90.19 85 SER A CA 1
ATOM 721 C C . SER A 1 85 ? -7.308 5.977 -5.067 1.00 90.19 85 SER A C 1
ATOM 723 O O . SER A 1 85 ? -7.154 5.826 -6.279 1.00 90.19 85 SER A O 1
ATOM 725 N N . MET A 1 86 ? -6.284 5.912 -4.219 1.00 88.69 86 MET A N 1
ATOM 726 C CA . MET A 1 86 ? -4.874 5.790 -4.595 1.00 88.69 86 MET A CA 1
ATOM 727 C C . MET A 1 86 ? -4.571 4.473 -5.332 1.00 88.69 86 MET A C 1
ATOM 729 O O . MET A 1 86 ? -3.718 4.435 -6.222 1.00 88.69 86 MET A O 1
ATOM 733 N N . MET A 1 87 ? -5.290 3.407 -4.987 1.00 87.25 87 MET A N 1
ATOM 734 C CA . MET A 1 87 ? -5.190 2.092 -5.615 1.00 87.25 87 MET A CA 1
ATOM 735 C C . MET A 1 87 ? -5.872 2.039 -6.984 1.00 87.25 87 MET A C 1
ATOM 737 O O . MET A 1 87 ? -5.292 1.498 -7.928 1.00 87.25 87 MET A O 1
ATOM 741 N N . LYS A 1 88 ? -7.050 2.666 -7.116 1.00 84.88 88 LYS A N 1
ATOM 742 C CA . LYS A 1 88 ? -7.745 2.821 -8.404 1.00 84.88 88 LYS A CA 1
ATOM 743 C C . LYS A 1 88 ? -6.912 3.617 -9.405 1.00 84.88 88 LYS A C 1
ATOM 745 O O . LYS A 1 88 ? -6.750 3.177 -10.538 1.00 84.88 88 LYS A O 1
ATOM 750 N N . PHE A 1 89 ? -6.310 4.725 -8.966 1.00 80.88 89 PHE A N 1
ATOM 751 C CA . PHE A 1 89 ? -5.426 5.540 -9.808 1.00 80.88 89 PHE A CA 1
ATOM 752 C C . PHE A 1 89 ? -4.244 4.741 -10.383 1.00 80.88 89 PHE A C 1
ATOM 754 O O . PHE A 1 89 ? -3.823 4.964 -11.511 1.00 80.88 89 PHE A O 1
ATOM 761 N N . ARG A 1 90 ? -3.727 3.764 -9.629 1.00 78.38 90 ARG A N 1
ATOM 762 C CA . ARG A 1 90 ? -2.603 2.906 -10.044 1.00 78.38 90 ARG A CA 1
ATOM 763 C C . ARG A 1 90 ? -3.029 1.669 -10.837 1.00 78.38 90 ARG A C 1
ATOM 765 O O . ARG A 1 90 ? -2.209 0.774 -11.030 1.00 78.38 90 ARG A O 1
ATOM 772 N N . LEU A 1 91 ? -4.295 1.600 -11.263 1.00 72.56 91 LEU A N 1
ATOM 773 C CA . LEU A 1 91 ? -4.869 0.498 -12.042 1.00 72.56 91 LEU A CA 1
ATOM 774 C C . LEU A 1 91 ? -4.638 -0.879 -11.404 1.00 72.56 91 LEU A C 1
ATOM 776 O O . LEU A 1 91 ? -4.498 -1.894 -12.093 1.00 72.56 91 LEU A O 1
ATOM 780 N N . VAL A 1 92 ? -4.600 -0.931 -10.070 1.00 69.56 92 VAL A N 1
ATOM 781 C CA . VAL A 1 92 ? -4.540 -2.205 -9.358 1.00 69.56 92 VAL A CA 1
ATOM 782 C C . VAL A 1 92 ? -5.873 -2.912 -9.601 1.00 69.56 92 VAL A C 1
ATOM 784 O O . VAL A 1 92 ? -6.886 -2.562 -9.004 1.00 69.56 92 VAL A O 1
ATOM 787 N N . LYS A 1 93 ? -5.884 -3.881 -10.527 1.00 66.81 93 LYS A N 1
ATOM 788 C CA . LYS A 1 93 ? -7.097 -4.614 -10.940 1.00 66.81 93 LYS A CA 1
ATOM 789 C C . LYS A 1 93 ? -7.833 -5.176 -9.711 1.00 66.81 93 LYS A C 1
ATOM 791 O O . LYS A 1 93 ? -7.145 -5.679 -8.834 1.00 66.81 93 LYS A O 1
ATOM 796 N N . GLY A 1 94 ? -9.168 -5.174 -9.669 1.00 60.41 94 GLY A N 1
ATOM 797 C CA . GLY A 1 94 ? -9.961 -5.869 -8.633 1.00 60.41 94 GLY A CA 1
ATOM 798 C C . GLY A 1 94 ? -10.118 -5.148 -7.280 1.00 60.41 94 GLY A C 1
ATOM 799 O O . GLY A 1 94 ? -10.045 -5.814 -6.251 1.00 60.41 94 GLY A O 1
ATOM 800 N N . ILE A 1 95 ? -10.289 -3.816 -7.282 1.00 59.62 95 ILE A N 1
ATOM 801 C CA . ILE A 1 95 ? -10.523 -2.929 -6.111 1.00 59.62 95 ILE A CA 1
ATOM 802 C C . ILE A 1 95 ? -11.734 -2.008 -6.354 1.00 59.62 95 ILE A C 1
ATOM 804 O O . ILE A 1 95 ? -11.904 -1.592 -7.520 1.00 59.62 95 ILE A O 1
#

pLDDT: mean 90.15, std 7.79, range [59.62, 96.88]

Nearest PDB structures (foldseek):
  6ltj-assembly1_L  TM=5.182E-01  e=1.537E+00  Homo sapiens
  8pv4-assembly1_CR  TM=5.946E-01  e=9.273E+00  Thermochaetoides thermophila DSM 1495

Solvent-accessible surface area (backbone atoms only — not comparable to full-atom values): 5402 Å² total; per-residue (Å²): 114,72,68,60,56,53,51,52,52,52,51,52,54,50,47,51,52,32,49,50,50,53,53,53,46,34,52,52,54,77,74,43,84,64,38,43,69,54,49,50,53,39,51,56,58,50,62,73,39,82,60,70,55,97,43,73,68,52,41,49,47,50,50,48,43,50,50,59,49,59,73,29,85,60,34,55,67,66,60,46,51,53,49,51,54,58,39,55,75,57,65,39,80,95,120

Radius of gyration: 14.62 Å; Cα contacts (8 Å, |Δi|>4): 81; chains: 1; bounding box: 36×19×44 Å